Protein AF-A0A7Y3UPD7-F1 (afdb_monomer_lite)

Secondary structure (DSSP, 8-state):
-EEEEEEEE-TTS-EEEEEEEE--SSHHHHHHHHHHHHTTT-EEEEEEEEE--

Foldseek 3Di:
DWWKWWWWQAPVRDIDIDIDDDDDPDPVRVVVVVCVVAVVHIHTPDMDTDDDD

Sequence (53 aa):
MYEFRIVIRMERGEEQVFIVNTDAENEAAAKDQIQYLVNNSLEIVSMEQIKLG

Radius of gyration: 11.05 Å; chains: 1; bounding box: 23×20×29 Å

pLDDT: mean 86.21, std 7.46, range [55.91, 92.56]

Structure (mmCIF, N/CA/C/O backbone):
data_AF-A0A7Y3UPD7-F1
#
_entry.id   AF-A0A7Y3UPD7-F1
#
loop_
_atom_site.group_PDB
_atom_site.id
_atom_site.type_symbol
_atom_site.label_atom_id
_atom_site.label_alt_id
_atom_site.label_comp_id
_atom_site.label_asym_id
_atom_site.label_entity_id
_atom_site.label_seq_id
_atom_site.pdbx_PDB_ins_code
_atom_site.Cartn_x
_atom_site.Cartn_y
_atom_site.Cartn_z
_atom_site.occupancy
_atom_site.B_iso_or_equiv
_atom_site.auth_seq_id
_atom_site.auth_comp_id
_atom_site.auth_asym_id
_atom_site.auth_atom_id
_atom_site.pdbx_PDB_model_num
ATOM 1 N N . MET A 1 1 ? 4.373 -3.387 -13.722 1.00 84.38 1 MET A N 1
ATOM 2 C CA . MET A 1 1 ? 3.158 -3.594 -12.901 1.00 84.38 1 MET A CA 1
ATOM 3 C C . MET A 1 1 ? 3.568 -3.977 -11.491 1.00 84.38 1 MET A C 1
ATOM 5 O O . MET A 1 1 ? 4.275 -4.963 -11.323 1.00 84.38 1 MET A O 1
ATOM 9 N N . TYR A 1 2 ? 3.151 -3.196 -10.500 1.00 89.75 2 TYR A N 1
ATOM 10 C CA . TYR A 1 2 ? 3.472 -3.415 -9.093 1.00 89.75 2 TYR A CA 1
ATOM 11 C C . TYR A 1 2 ? 2.224 -3.845 -8.327 1.00 89.75 2 TYR A C 1
ATOM 13 O O . TYR A 1 2 ? 1.147 -3.289 -8.544 1.00 89.75 2 TYR A O 1
ATOM 21 N N . GLU A 1 3 ? 2.383 -4.799 -7.411 1.00 91.94 3 GLU A N 1
ATOM 22 C CA . GLU A 1 3 ? 1.309 -5.234 -6.519 1.00 91.94 3 GLU A CA 1
ATOM 23 C C . GLU A 1 3 ? 1.704 -4.984 -5.065 1.00 91.94 3 GLU A C 1
ATOM 25 O O . GLU A 1 3 ? 2.768 -5.419 -4.612 1.00 91.94 3 GLU A O 1
ATOM 30 N N . PHE A 1 4 ? 0.830 -4.293 -4.339 1.00 91.62 4 PHE A N 1
ATOM 31 C CA . PHE A 1 4 ? 1.011 -3.945 -2.938 1.00 91.62 4 PHE A CA 1
ATOM 32 C C . PHE A 1 4 ? -0.125 -4.494 -2.093 1.00 91.62 4 PHE A C 1
ATOM 34 O O . PHE A 1 4 ? -1.301 -4.375 -2.437 1.00 91.62 4 PHE A O 1
ATOM 41 N N . ARG A 1 5 ? 0.237 -5.034 -0.936 1.00 92.56 5 ARG A N 1
ATOM 42 C CA . ARG A 1 5 ? -0.670 -5.282 0.172 1.00 92.56 5 ARG A CA 1
ATOM 43 C C . ARG A 1 5 ? -0.641 -4.072 1.093 1.00 92.56 5 ARG A C 1
ATOM 45 O O . ARG A 1 5 ? 0.413 -3.707 1.605 1.00 92.56 5 ARG A O 1
ATOM 52 N N . ILE A 1 6 ? -1.798 -3.472 1.321 1.00 92.12 6 ILE A N 1
ATOM 53 C CA . ILE A 1 6 ? 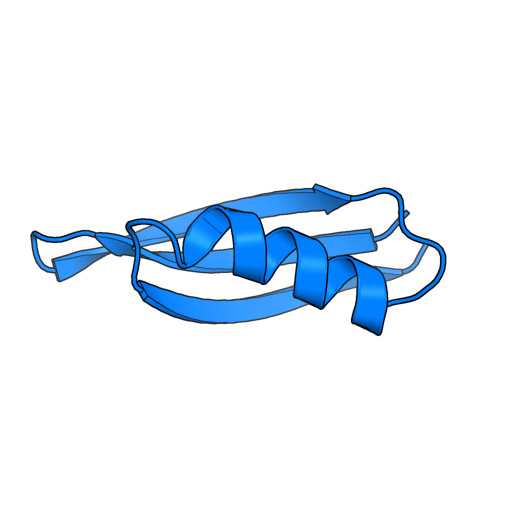-1.949 -2.297 2.176 1.00 92.12 6 ILE A CA 1
ATOM 54 C C . ILE A 1 6 ? -2.871 -2.668 3.326 1.00 92.12 6 ILE A C 1
ATOM 56 O O . ILE A 1 6 ? -3.932 -3.251 3.104 1.00 92.12 6 ILE A O 1
ATOM 60 N N . VAL A 1 7 ? -2.477 -2.320 4.544 1.00 92.31 7 VAL A N 1
ATOM 61 C CA . VAL A 1 7 ? -3.353 -2.346 5.713 1.00 92.31 7 VAL A CA 1
ATOM 62 C C . VAL A 1 7 ? -3.722 -0.912 6.038 1.00 92.31 7 VAL A C 1
ATOM 64 O O . VAL A 1 7 ? -2.840 -0.074 6.234 1.00 92.31 7 VAL A O 1
ATOM 67 N N . ILE A 1 8 ? -5.017 -0.630 6.091 1.00 91.31 8 ILE A N 1
ATOM 68 C CA . ILE A 1 8 ? -5.538 0.676 6.482 1.00 91.31 8 ILE A CA 1
ATOM 69 C C . ILE A 1 8 ? -6.334 0.561 7.775 1.00 91.31 8 ILE A C 1
ATOM 71 O O . ILE A 1 8 ? -6.985 -0.458 8.010 1.00 91.31 8 ILE A O 1
ATOM 75 N N . ARG A 1 9 ? -6.315 1.614 8.589 1.00 89.25 9 ARG A N 1
ATOM 76 C CA . ARG A 1 9 ? -7.181 1.753 9.757 1.00 89.25 9 ARG A CA 1
ATOM 77 C C . ARG 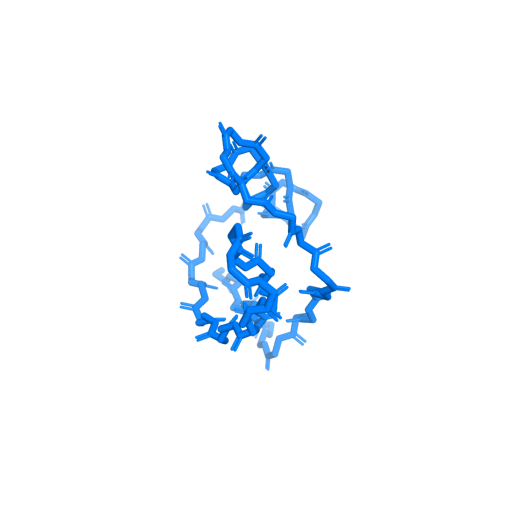A 1 9 ? -8.363 2.647 9.410 1.00 89.25 9 ARG A C 1
ATOM 79 O O . ARG A 1 9 ? -8.202 3.785 8.971 1.00 89.25 9 ARG A O 1
ATOM 86 N N . MET A 1 10 ? -9.554 2.105 9.618 1.00 85.19 10 MET A N 1
ATOM 87 C CA . MET A 1 10 ? -10.822 2.806 9.464 1.00 85.19 10 MET A CA 1
ATOM 88 C C . MET A 1 10 ? -11.098 3.663 10.705 1.00 85.19 10 MET A C 1
ATOM 90 O O . MET A 1 10 ? -10.610 3.368 11.795 1.00 85.19 10 MET A O 1
ATOM 94 N N . GLU A 1 11 ? -11.957 4.676 10.584 1.00 78.69 11 GLU A N 1
ATOM 95 C CA . GLU A 1 11 ? -12.297 5.601 11.684 1.00 78.69 11 GLU A CA 1
ATOM 96 C C . GLU A 1 11 ? -12.822 4.908 12.960 1.00 78.69 11 GLU A C 1
ATOM 98 O O . GLU A 1 11 ? -12.728 5.456 14.055 1.00 78.69 11 GLU A O 1
ATOM 103 N N . ARG A 1 12 ? -13.356 3.684 12.843 1.00 81.25 12 ARG A N 1
ATOM 104 C CA . ARG A 1 12 ? -13.832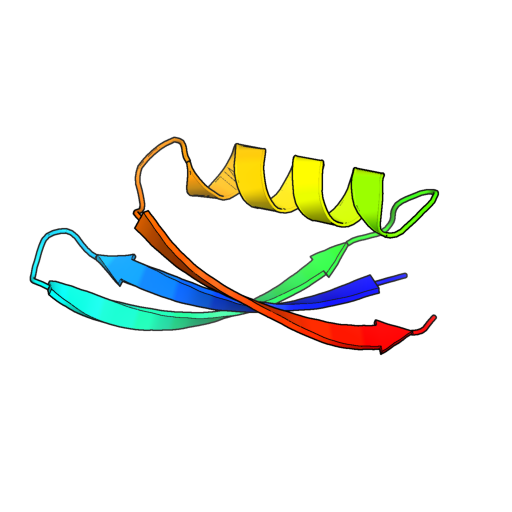 2.866 13.976 1.00 81.25 12 ARG A CA 1
ATOM 105 C C . ARG A 1 12 ? -12.739 2.009 14.631 1.00 81.25 12 ARG A C 1
ATOM 107 O O . ARG A 1 12 ? -13.047 1.209 15.507 1.00 81.25 12 ARG A O 1
ATOM 114 N N . GLY A 1 13 ? -11.482 2.165 14.212 1.00 80.81 13 GLY A N 1
ATOM 115 C CA . GLY A 1 13 ? -10.328 1.402 14.698 1.00 80.81 13 GLY A CA 1
ATOM 116 C C . GLY A 1 13 ? -10.171 0.015 14.068 1.00 80.81 13 GLY A C 1
ATOM 117 O O . GLY A 1 13 ? -9.225 -0.694 14.395 1.00 80.81 13 GLY A O 1
ATOM 118 N N . GLU A 1 14 ? -11.072 -0.373 13.165 1.00 88.31 14 GLU A N 1
ATOM 119 C CA . GLU A 1 14 ? -10.983 -1.627 12.416 1.00 88.31 14 GLU A CA 1
ATOM 120 C C . GLU A 1 14 ? -9.889 -1.533 11.348 1.00 88.31 14 GLU A C 1
ATOM 122 O O . GLU A 1 14 ? -9.787 -0.530 10.639 1.00 88.31 14 GLU A O 1
ATOM 127 N N . GLU A 1 15 ? -9.077 -2.581 11.223 1.00 91.94 15 GLU A N 1
ATOM 128 C CA . GLU A 1 15 ? -8.048 -2.676 10.189 1.00 91.94 15 GLU A CA 1
ATOM 129 C C . GLU A 1 15 ? -8.564 -3.488 8.999 1.00 91.94 15 GLU A C 1
ATOM 131 O O . GLU A 1 15 ? -9.137 -4.568 9.164 1.00 91.94 15 GLU A O 1
ATOM 136 N N . GLN A 1 16 ? -8.348 -2.977 7.789 1.00 90.44 16 GLN A N 1
ATOM 137 C CA . GLN A 1 16 ? -8.756 -3.631 6.552 1.00 90.44 16 GLN A CA 1
ATOM 138 C C . GLN A 1 16 ? -7.570 -3.790 5.602 1.00 90.44 16 GLN A C 1
ATOM 140 O O . GLN A 1 16 ? -6.722 -2.908 5.476 1.00 90.44 16 GLN A O 1
ATOM 145 N N . VAL A 1 17 ? -7.515 -4.944 4.934 1.00 91.81 17 VAL A N 1
ATOM 146 C CA . VAL A 1 17 ? -6.439 -5.309 4.009 1.00 91.81 17 VAL A CA 1
ATOM 147 C C . VAL A 1 17 ? -6.911 -5.126 2.570 1.00 91.81 17 VAL A C 1
ATOM 149 O O . VAL A 1 17 ? -7.944 -5.671 2.185 1.00 91.81 17 VAL A O 1
ATOM 152 N N . PHE A 1 18 ? -6.119 -4.422 1.768 1.00 89.94 18 PHE A N 1
ATOM 153 C CA . PHE A 1 18 ? -6.337 -4.211 0.341 1.00 89.94 18 PHE A CA 1
ATOM 154 C C . PHE A 1 18 ? -5.160 -4.749 -0.463 1.00 89.94 18 PHE A C 1
ATOM 156 O O . PHE A 1 18 ? -4.007 -4.616 -0.052 1.00 89.94 18 PHE A O 1
ATOM 163 N N . ILE A 1 19 ? -5.458 -5.326 -1.626 1.00 90.75 19 ILE A N 1
ATOM 164 C CA . ILE A 1 19 ? -4.457 -5.616 -2.652 1.00 90.75 19 ILE A CA 1
ATOM 165 C C . ILE A 1 19 ? -4.630 -4.584 -3.758 1.00 90.75 19 ILE A C 1
ATOM 167 O O . ILE A 1 19 ? -5.695 -4.503 -4.371 1.00 90.75 19 ILE A O 1
ATOM 171 N N . VAL A 1 20 ? -3.594 -3.785 -3.990 1.00 89.06 20 VAL A N 1
ATOM 172 C CA . VAL A 1 20 ? -3.591 -2.732 -5.002 1.00 89.06 20 VAL A CA 1
ATOM 173 C C . VAL A 1 20 ? -2.585 -3.079 -6.078 1.00 89.06 20 VAL A C 1
ATOM 175 O O . VAL A 1 20 ? -1.397 -3.254 -5.814 1.00 89.06 20 VAL A O 1
ATOM 178 N N . ASN A 1 21 ? -3.092 -3.146 -7.302 1.00 89.44 21 ASN A N 1
ATOM 179 C CA . ASN A 1 21 ? -2.297 -3.269 -8.506 1.00 89.44 21 ASN A CA 1
ATOM 180 C C . ASN A 1 21 ? -2.177 -1.889 -9.145 1.00 89.44 21 ASN A C 1
ATOM 182 O O . ASN A 1 21 ? -3.190 -1.239 -9.403 1.00 89.44 21 ASN A O 1
ATOM 186 N N . THR A 1 22 ? -0.949 -1.446 -9.394 1.00 87.12 22 THR A N 1
ATOM 187 C CA . THR A 1 22 ? -0.675 -0.177 -10.070 1.00 87.12 22 THR A CA 1
ATOM 188 C C . THR A 1 22 ? 0.307 -0.375 -11.215 1.00 87.12 22 THR A C 1
ATOM 190 O O . THR A 1 22 ? 1.250 -1.174 -11.141 1.00 87.12 22 THR A O 1
ATOM 193 N N . ASP A 1 23 ? 0.057 0.352 -12.299 1.00 88.69 23 ASP A N 1
ATOM 194 C CA . ASP A 1 23 ? 0.996 0.476 -13.396 1.00 88.69 23 ASP A CA 1
ATOM 195 C C . ASP A 1 23 ? 1.733 1.807 -13.255 1.00 88.69 23 ASP A C 1
ATOM 197 O O . ASP A 1 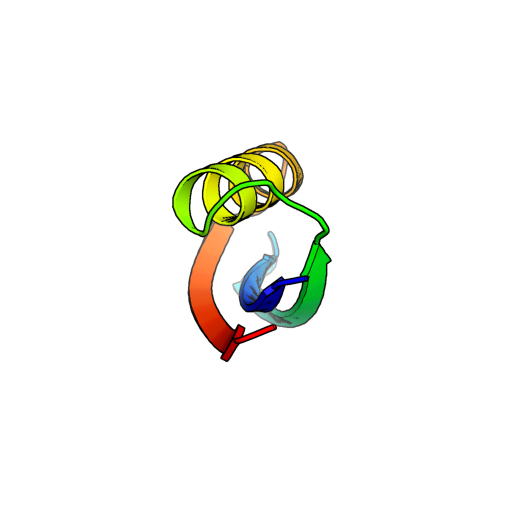23 ? 1.162 2.888 -13.409 1.00 88.69 23 ASP A O 1
ATOM 201 N N . ALA A 1 24 ? 3.004 1.710 -12.882 1.00 87.38 24 ALA A N 1
ATOM 202 C CA . ALA A 1 24 ? 3.867 2.843 -12.608 1.00 87.38 24 ALA A CA 1
ATOM 203 C C . ALA A 1 24 ? 5.251 2.581 -13.197 1.00 87.38 24 ALA A C 1
ATOM 205 O O . ALA A 1 24 ? 5.688 1.435 -13.315 1.00 87.38 24 ALA A O 1
ATOM 206 N N . GLU A 1 25 ? 5.946 3.663 -13.536 1.00 88.00 25 GLU A N 1
ATOM 207 C CA . GLU A 1 25 ? 7.292 3.623 -14.114 1.00 88.0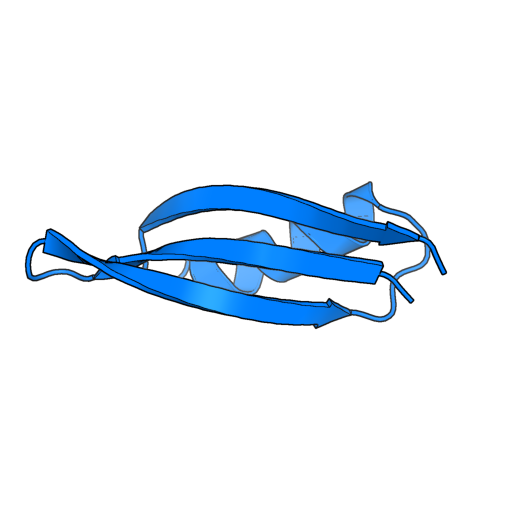0 25 GLU A CA 1
ATOM 208 C C . GLU A 1 25 ? 8.348 3.038 -13.163 1.00 88.00 25 GLU A C 1
ATOM 210 O O . GLU A 1 25 ? 9.358 2.505 -13.616 1.00 88.00 25 GLU A O 1
ATOM 215 N N . ASN A 1 26 ? 8.125 3.134 -11.849 1.00 89.44 26 ASN A N 1
ATOM 216 C CA . ASN A 1 26 ? 8.991 2.591 -10.810 1.00 89.44 26 ASN A CA 1
ATOM 217 C C . ASN A 1 26 ? 8.219 2.405 -9.485 1.00 89.44 26 ASN A C 1
ATOM 219 O O . ASN A 1 26 ? 7.078 2.848 -9.335 1.00 89.44 26 ASN A O 1
ATOM 223 N N . GLU A 1 27 ? 8.859 1.759 -8.508 1.00 86.75 27 GLU A N 1
ATOM 224 C CA . GLU A 1 27 ? 8.267 1.460 -7.196 1.00 86.75 27 GLU A CA 1
ATOM 225 C C . GLU A 1 27 ? 7.915 2.726 -6.396 1.00 86.75 27 GLU A C 1
ATOM 227 O O . GLU A 1 27 ? 6.904 2.753 -5.696 1.00 86.75 27 GLU A O 1
ATOM 232 N N . ALA A 1 28 ? 8.725 3.784 -6.503 1.00 91.00 28 ALA A N 1
ATOM 233 C CA . ALA A 1 28 ? 8.476 5.036 -5.792 1.00 91.00 28 ALA A CA 1
ATOM 234 C C . ALA A 1 28 ? 7.207 5.722 -6.318 1.00 91.00 28 ALA A C 1
ATOM 236 O O . ALA A 1 28 ? 6.326 6.064 -5.537 1.00 91.00 28 ALA A O 1
ATOM 237 N N . ALA A 1 29 ? 7.055 5.806 -7.642 1.00 91.44 29 ALA A N 1
ATOM 238 C CA . ALA A 1 29 ? 5.855 6.324 -8.289 1.00 91.44 29 ALA A CA 1
ATOM 239 C C . ALA A 1 29 ? 4.607 5.495 -7.938 1.00 91.44 29 ALA A C 1
ATOM 241 O O . ALA A 1 29 ? 3.532 6.052 -7.717 1.00 91.44 29 ALA A O 1
ATOM 242 N N . ALA A 1 30 ? 4.745 4.169 -7.834 1.00 90.69 30 ALA A N 1
ATOM 243 C CA . ALA A 1 30 ? 3.665 3.295 -7.386 1.00 90.69 30 ALA A CA 1
ATOM 244 C C . ALA A 1 30 ? 3.222 3.608 -5.945 1.00 90.69 30 ALA A C 1
ATOM 246 O O . ALA A 1 30 ? 2.025 3.729 -5.675 1.00 90.69 30 ALA A O 1
ATOM 247 N N . LYS A 1 31 ? 4.180 3.775 -5.025 1.00 90.12 31 LYS A N 1
ATOM 248 C CA . LYS A 1 31 ? 3.916 4.133 -3.623 1.00 90.12 31 LYS A CA 1
ATOM 249 C C . LYS A 1 31 ? 3.265 5.507 -3.498 1.00 90.12 31 LYS A C 1
ATOM 251 O O . LYS A 1 31 ? 2.273 5.625 -2.784 1.00 90.12 31 LYS A O 1
ATOM 256 N N . ASP A 1 32 ? 3.755 6.502 -4.232 1.00 91.69 32 ASP A N 1
ATOM 257 C CA . ASP A 1 32 ? 3.198 7.859 -4.224 1.00 91.69 32 ASP A CA 1
ATOM 258 C C . ASP A 1 32 ? 1.738 7.877 -4.693 1.00 91.69 32 ASP A C 1
ATOM 260 O O . ASP A 1 32 ? 0.886 8.502 -4.057 1.00 91.69 32 ASP A O 1
ATOM 264 N N . GLN A 1 33 ? 1.412 7.137 -5.761 1.00 88.88 33 GLN A N 1
ATOM 265 C CA . GLN A 1 33 ? 0.030 6.995 -6.230 1.00 88.88 33 GLN A CA 1
ATOM 266 C C . GLN A 1 33 ? -0.872 6.354 -5.172 1.00 88.88 33 GLN A C 1
ATOM 268 O O . GLN A 1 33 ? -1.966 6.852 -4.902 1.00 88.88 33 GLN A O 1
ATOM 273 N N . ILE A 1 34 ? -0.420 5.258 -4.558 1.00 88.31 34 ILE A N 1
ATOM 274 C CA . ILE A 1 34 ? -1.176 4.570 -3.508 1.00 88.31 34 ILE A CA 1
ATOM 275 C C . ILE A 1 34 ? -1.394 5.502 -2.314 1.00 88.31 34 ILE A C 1
ATOM 277 O O . ILE A 1 34 ? -2.504 5.610 -1.793 1.00 88.31 34 ILE A O 1
ATOM 281 N N . GLN A 1 35 ? -0.348 6.202 -1.890 1.00 88.12 35 GLN A N 1
ATOM 282 C CA . GLN A 1 35 ? -0.405 7.085 -0.740 1.00 88.12 35 GLN A CA 1
ATOM 283 C C . GLN A 1 35 ? -1.329 8.281 -0.987 1.00 88.12 35 GLN A C 1
ATOM 285 O O . GLN A 1 35 ? -2.103 8.637 -0.101 1.00 88.12 35 GLN A O 1
ATOM 290 N N . TYR A 1 36 ? -1.333 8.842 -2.199 1.00 87.31 36 TYR A N 1
ATOM 291 C CA . TYR A 1 36 ? -2.285 9.879 -2.602 1.00 87.31 36 TYR A CA 1
ATOM 292 C C . TYR A 1 36 ? -3.748 9.408 -2.520 1.00 87.31 36 TYR A C 1
ATOM 294 O O . TYR A 1 36 ? -4.616 10.151 -2.054 1.00 87.31 36 TYR A O 1
ATOM 302 N N . LEU A 1 37 ? -4.029 8.170 -2.940 1.00 82.31 37 LEU A N 1
ATOM 303 C CA . LEU A 1 37 ? -5.382 7.608 -2.903 1.00 82.31 37 LEU A CA 1
ATOM 304 C C . LEU A 1 37 ? -5.886 7.395 -1.470 1.00 82.31 37 LEU A C 1
ATOM 306 O O . LEU A 1 37 ? -7.053 7.657 -1.190 1.00 82.31 37 LEU A O 1
ATOM 310 N N . VAL A 1 38 ? -5.020 6.938 -0.562 1.00 81.06 38 VAL A N 1
ATOM 311 C CA . VAL A 1 38 ? -5.429 6.554 0.799 1.00 81.06 38 VAL A CA 1
ATOM 312 C C . VAL A 1 38 ? -5.404 7.735 1.779 1.00 81.06 38 VAL A C 1
ATOM 314 O O . VAL A 1 38 ? -6.335 7.883 2.574 1.00 81.06 38 VAL A O 1
ATOM 317 N N . ASN A 1 39 ? -4.413 8.633 1.685 1.00 74.62 39 ASN A N 1
ATOM 318 C CA . ASN A 1 39 ? -4.246 9.760 2.620 1.00 74.62 39 ASN A CA 1
ATOM 319 C C . ASN A 1 39 ? -5.417 10.756 2.623 1.00 74.62 39 ASN A C 1
ATOM 321 O O . ASN A 1 39 ? -5.511 11.576 3.533 1.00 74.62 39 ASN A O 1
ATOM 325 N N . ASN A 1 40 ? -6.308 10.718 1.629 1.00 68.56 40 ASN A N 1
ATOM 326 C CA . ASN A 1 40 ? -7.464 11.611 1.595 1.00 68.56 40 ASN A CA 1
ATOM 327 C C . ASN A 1 40 ? -8.536 11.275 2.648 1.00 68.56 40 ASN A C 1
ATOM 329 O O . ASN A 1 40 ? -9.396 12.118 2.903 1.00 68.56 40 ASN A O 1
ATOM 333 N N . SER A 1 41 ? -8.531 10.085 3.266 1.00 66.19 41 SER A N 1
ATOM 334 C CA . SER A 1 41 ? -9.533 9.741 4.298 1.00 66.19 41 SER A CA 1
ATOM 335 C C . SER A 1 41 ? -9.132 8.637 5.283 1.00 66.19 41 SER A C 1
ATOM 337 O O . SER A 1 41 ? -9.878 8.391 6.226 1.00 66.19 41 SER A O 1
ATOM 339 N N . LEU A 1 42 ? -8.021 7.925 5.070 1.00 80.81 42 LEU A N 1
ATOM 340 C CA . LEU A 1 42 ? -7.718 6.686 5.794 1.00 80.81 42 LEU A CA 1
ATOM 341 C C . LEU A 1 42 ? -6.250 6.659 6.241 1.00 80.81 42 LEU A C 1
ATOM 343 O O . LEU A 1 42 ? -5.363 7.150 5.544 1.00 80.81 42 LEU A O 1
ATOM 347 N N . GLU A 1 43 ? -5.986 6.081 7.413 1.00 86.06 43 GLU A N 1
ATOM 348 C CA . GLU A 1 43 ? -4.628 5.907 7.943 1.00 86.06 43 GLU A CA 1
ATOM 349 C C . GLU A 1 43 ? -4.016 4.630 7.351 1.00 86.06 43 GLU A C 1
ATOM 351 O O . GLU A 1 43 ? -4.559 3.542 7.540 1.00 86.06 43 GLU A O 1
ATOM 356 N N . ILE A 1 44 ? -2.876 4.731 6.658 1.00 87.44 44 ILE A N 1
ATOM 357 C CA . ILE A 1 44 ? -2.100 3.547 6.258 1.00 87.44 44 ILE A CA 1
ATOM 358 C C . ILE A 1 44 ? -1.323 3.038 7.475 1.00 87.44 44 ILE A C 1
ATOM 360 O O . ILE A 1 44 ? -0.426 3.717 7.969 1.00 87.44 44 ILE A O 1
ATOM 364 N N . VAL A 1 45 ? -1.625 1.816 7.912 1.00 90.31 45 VAL A N 1
ATOM 365 C CA . VAL A 1 45 ? -0.909 1.115 8.991 1.00 90.31 45 VAL A CA 1
ATOM 366 C C . VAL A 1 45 ? 0.327 0.405 8.442 1.00 90.31 45 VAL A C 1
ATOM 368 O O . VAL A 1 45 ? 1.390 0.430 9.060 1.00 90.31 45 VAL A O 1
ATOM 371 N N . SER A 1 46 ? 0.207 -0.222 7.270 1.00 90.69 46 SER A N 1
ATOM 372 C CA . SER A 1 46 ? 1.342 -0.840 6.586 1.00 90.69 46 SER A CA 1
ATOM 373 C C . SER A 1 46 ? 1.136 -0.907 5.076 1.00 90.69 46 SER A C 1
ATOM 375 O O . SER A 1 46 ? 0.011 -0.922 4.574 1.00 90.69 46 SER A O 1
ATOM 377 N N . MET A 1 47 ? 2.247 -0.938 4.344 1.00 90.75 47 MET A N 1
ATOM 378 C CA . MET A 1 47 ? 2.275 -1.101 2.897 1.00 90.75 47 MET A CA 1
ATOM 379 C C . MET A 1 47 ? 3.467 -1.979 2.529 1.00 90.75 47 MET A C 1
ATOM 381 O O . MET A 1 47 ? 4.616 -1.597 2.741 1.00 90.75 47 MET A O 1
ATOM 385 N N . GLU A 1 48 ? 3.188 -3.149 1.970 1.00 91.44 48 GLU A N 1
ATOM 386 C CA . GLU A 1 48 ? 4.191 -4.137 1.582 1.00 91.44 48 GLU A CA 1
ATOM 387 C C . GLU A 1 48 ? 4.031 -4.473 0.106 1.00 91.44 48 GLU A C 1
ATOM 389 O O . GLU A 1 48 ? 2.934 -4.785 -0.357 1.00 91.44 48 GLU A O 1
ATOM 394 N N . GLN A 1 49 ? 5.123 -4.428 -0.651 1.00 87.56 49 GLN A N 1
ATOM 395 C CA . GLN A 1 49 ? 5.111 -4.921 -2.021 1.00 87.56 49 GLN A CA 1
ATOM 396 C C . GLN A 1 49 ? 5.087 -6.451 -2.004 1.00 87.56 49 GLN A C 1
ATOM 398 O O . GLN A 1 49 ? 5.935 -7.075 -1.369 1.00 87.56 49 GLN A O 1
ATOM 403 N N . ILE A 1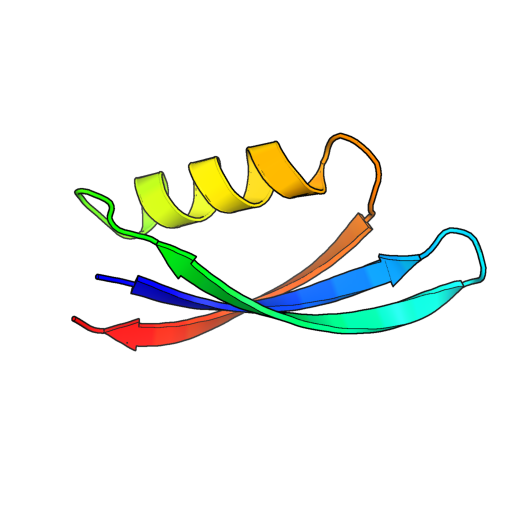 50 ? 4.141 -7.055 -2.723 1.00 89.69 50 ILE A N 1
ATOM 404 C CA . ILE A 1 50 ? 3.978 -8.516 -2.774 1.00 89.69 50 ILE A CA 1
ATOM 405 C C . ILE A 1 50 ? 4.318 -9.119 -4.142 1.00 89.69 50 ILE A C 1
ATOM 407 O O . ILE A 1 50 ? 4.503 -10.332 -4.238 1.00 89.69 50 ILE A O 1
ATOM 411 N N . LYS A 1 51 ? 4.482 -8.296 -5.191 1.00 80.56 51 LYS A N 1
ATOM 412 C CA . LYS A 1 51 ? 4.955 -8.749 -6.508 1.00 80.56 51 LYS A CA 1
ATOM 413 C C . LYS A 1 51 ? 5.794 -7.694 -7.240 1.00 80.56 51 LYS A C 1
ATOM 415 O O . LYS A 1 51 ? 5.454 -6.508 -7.250 1.00 80.56 51 LYS A O 1
ATOM 420 N N . LEU A 1 52 ? 6.872 -8.151 -7.881 1.00 67.38 52 LEU A N 1
ATOM 421 C CA . LEU A 1 52 ? 7.646 -7.424 -8.895 1.00 67.38 52 LEU A CA 1
ATOM 422 C C . LEU A 1 52 ? 7.156 -7.866 -10.279 1.00 67.38 52 LEU A C 1
ATOM 424 O O . LEU A 1 52 ? 7.112 -9.067 -10.559 1.00 67.38 52 LEU A O 1
ATOM 428 N N . GLY A 1 53 ? 6.741 -6.902 -11.099 1.00 55.91 53 GLY A N 1
ATOM 429 C CA . GLY A 1 53 ? 6.548 -7.086 -12.537 1.00 55.91 53 GLY A CA 1
ATOM 430 C C . GLY A 1 53 ? 7.827 -6.770 -13.284 1.00 55.91 53 GLY A C 1
ATOM 431 O O . GLY A 1 53 ? 8.447 -5.744 -12.927 1.00 55.91 53 GLY A O 1
#